Protein AF-A0A1N7G6J2-F1 (afdb_monomer)

Nearest PDB structures (foldseek):
  7ane-assembly1_E  TM=2.651E-01  e=1.447E+00  Leishmania major
  8bz1-assembly1_B  TM=3.152E-01  e=4.650E+00  Sus scrofa
  7e8s-assembly1_P  TM=2.149E-01  e=6.723E+00  Saccharomyces cerevisiae S288C
  7e2d-assembly1_E  TM=2.130E-01  e=7.150E+00  Saccharomyces cerevisiae S288C

Solvent-accessible surface area (backbone atoms only — not comparable to full-atom values): 8318 Å² total; per-residue (Å²): 137,84,79,71,76,42,92,71,38,81,41,66,42,38,69,24,79,82,19,43,71,39,47,53,49,56,61,67,37,89,84,37,46,72,76,51,102,44,30,25,38,39,69,29,38,38,39,67,58,88,79,42,27,36,33,29,38,96,79,40,59,40,29,22,45,47,67,70,57,20,49,53,47,34,74,64,54,52,76,60,71,44,78,41,45,29,39,38,34,36,89,80,81,78,56,57,50,45,22,28,27,80,53,89,42,78,85,37,44,61,61,48,47,66,70,65,53,73,67,56,72,80,70,46,78,73,77,75,77,78,88,73,71,90,72,74,82,80,66,91,132

Structure (mmCIF, N/CA/C/O backbone):
data_AF-A0A1N7G6J2-F1
#
_entry.id   AF-A0A1N7G6J2-F1
#
loop_
_atom_site.group_PDB
_atom_site.id
_atom_site.type_symbol
_atom_site.label_atom_id
_atom_site.label_alt_id
_atom_site.label_comp_id
_atom_site.label_asym_id
_atom_site.label_entity_id
_atom_site.label_seq_id
_atom_site.pdbx_PDB_ins_code
_atom_site.Cartn_x
_atom_site.Cartn_y
_atom_site.Cartn_z
_atom_site.occupancy
_atom_site.B_iso_or_equiv
_atom_site.auth_seq_id
_atom_site.auth_comp_id
_atom_site.auth_asym_id
_atom_site.auth_atom_id
_atom_site.pdbx_PDB_model_num
ATOM 1 N N . MET A 1 1 ? -17.705 -10.821 -2.746 1.00 35.75 1 MET A N 1
ATOM 2 C CA . MET A 1 1 ? -17.469 -9.375 -2.549 1.00 35.75 1 MET A CA 1
ATOM 3 C C . MET A 1 1 ? -16.898 -8.824 -3.842 1.00 35.75 1 MET A C 1
ATOM 5 O O . MET A 1 1 ? -15.824 -9.255 -4.237 1.00 35.75 1 MET A O 1
ATOM 9 N N . ALA A 1 2 ? -17.641 -7.976 -4.550 1.00 28.89 2 ALA A N 1
ATOM 10 C CA . ALA A 1 2 ? -17.147 -7.334 -5.764 1.00 28.89 2 ALA A CA 1
ATOM 11 C C . ALA A 1 2 ? -16.452 -6.021 -5.376 1.00 28.89 2 ALA A C 1
ATOM 13 O O . ALA A 1 2 ? -17.085 -5.124 -4.823 1.00 28.89 2 ALA A O 1
ATOM 14 N N . HIS A 1 3 ? -15.144 -5.924 -5.618 1.00 41.06 3 HIS A N 1
ATOM 15 C CA . HIS A 1 3 ? -14.397 -4.677 -5.471 1.00 41.06 3 HIS A CA 1
ATOM 16 C C . HIS A 1 3 ? -14.465 -3.928 -6.804 1.00 41.06 3 HIS A C 1
ATOM 18 O O . HIS A 1 3 ? -13.934 -4.404 -7.805 1.00 41.06 3 HIS A O 1
ATOM 24 N N . ILE A 1 4 ? -15.115 -2.766 -6.844 1.00 42.12 4 ILE A N 1
ATOM 25 C CA . ILE A 1 4 ? -15.035 -1.876 -8.010 1.00 42.12 4 ILE A CA 1
ATOM 26 C C . ILE A 1 4 ? -13.687 -1.158 -7.932 1.00 42.12 4 ILE A C 1
ATOM 28 O O . ILE A 1 4 ? -13.586 -0.122 -7.291 1.00 42.12 4 ILE A O 1
ATOM 32 N N . ALA A 1 5 ? -12.635 -1.727 -8.525 1.00 47.12 5 ALA A N 1
ATOM 33 C CA . ALA A 1 5 ? -11.289 -1.160 -8.460 1.00 47.12 5 ALA A CA 1
ATOM 34 C C . ALA A 1 5 ? -11.291 0.326 -8.866 1.00 47.12 5 ALA A C 1
ATOM 36 O O . ALA A 1 5 ? -11.547 0.677 -10.022 1.00 47.12 5 ALA A O 1
ATOM 37 N N . ASN A 1 6 ? -11.018 1.209 -7.906 1.00 49.97 6 ASN A N 1
ATOM 38 C CA . ASN A 1 6 ? -10.874 2.625 -8.182 1.00 49.97 6 ASN A CA 1
ATOM 39 C C . ASN A 1 6 ? -9.571 2.835 -8.971 1.00 49.97 6 ASN A C 1
ATOM 41 O O . ASN A 1 6 ? -8.476 2.682 -8.434 1.00 49.97 6 ASN A O 1
ATOM 45 N N . ARG A 1 7 ? -9.675 3.191 -10.257 1.00 52.78 7 ARG A N 1
ATOM 46 C CA . ARG A 1 7 ? -8.521 3.344 -11.168 1.00 52.78 7 ARG A CA 1
ATOM 47 C C . ARG A 1 7 ? -7.487 4.396 -10.714 1.00 52.78 7 ARG A C 1
ATOM 49 O O . ARG A 1 7 ? -6.425 4.488 -11.320 1.00 52.78 7 ARG A O 1
ATOM 56 N N . GLY A 1 8 ? -7.784 5.195 -9.685 1.00 62.31 8 GLY A N 1
ATOM 57 C CA . GLY A 1 8 ? -6.990 6.361 -9.294 1.00 62.31 8 GLY A CA 1
ATOM 58 C C . GLY A 1 8 ? -5.831 6.140 -8.318 1.00 62.31 8 GLY A C 1
ATOM 59 O O . GLY A 1 8 ? -4.999 7.031 -8.229 1.00 62.31 8 GLY A O 1
ATOM 60 N N . TYR A 1 9 ? -5.754 5.019 -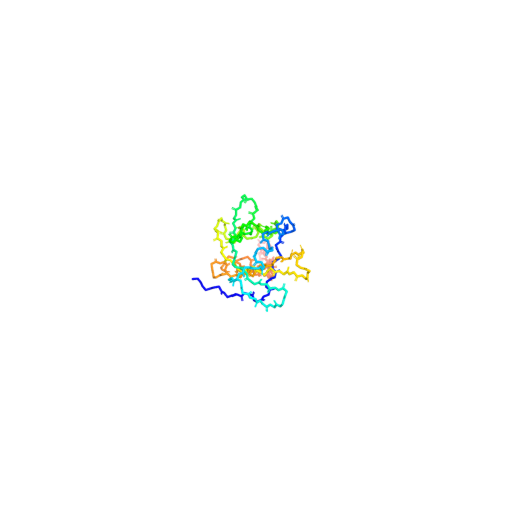7.586 1.00 73.31 9 TYR A N 1
ATOM 61 C CA . TYR A 1 9 ? -4.824 4.857 -6.443 1.00 73.31 9 TYR A CA 1
ATOM 62 C C . TYR A 1 9 ? -4.666 6.142 -5.587 1.00 73.31 9 TYR A C 1
ATOM 64 O O . TYR A 1 9 ? -3.557 6.650 -5.446 1.00 73.31 9 TYR A O 1
ATOM 72 N N . PRO A 1 10 ? -5.762 6.728 -5.068 1.00 79.19 10 PRO A N 1
ATOM 73 C CA . PRO A 1 10 ? -5.730 8.083 -4.509 1.00 79.19 10 PRO A CA 1
ATOM 74 C C . PRO A 1 10 ? -5.058 8.181 -3.134 1.00 79.19 10 PRO A C 1
ATOM 76 O O . PRO A 1 10 ? -4.735 9.278 -2.697 1.00 79.19 10 PRO A O 1
ATOM 79 N N . GLN A 1 11 ? -4.897 7.060 -2.430 1.00 87.75 11 GLN A N 1
ATOM 80 C CA . GLN A 1 11 ? -4.446 7.056 -1.044 1.00 87.75 11 GLN A CA 1
ATOM 81 C C . GLN A 1 11 ? -2.941 6.818 -0.964 1.00 87.75 11 GLN A C 1
ATOM 83 O O . GLN A 1 11 ? -2.467 5.762 -1.372 1.00 87.75 11 GLN A O 1
ATOM 88 N N . GLU A 1 12 ? -2.197 7.744 -0.374 1.00 90.62 12 GLU A N 1
ATOM 89 C CA . GLU A 1 12 ? -0.762 7.562 -0.148 1.00 90.62 12 GLU A CA 1
ATOM 90 C C . GLU A 1 12 ? -0.496 6.575 0.995 1.00 90.62 12 GLU A C 1
ATOM 92 O O . GLU A 1 12 ? -1.240 6.515 1.981 1.00 90.62 12 GLU A O 1
ATOM 97 N N . VAL A 1 13 ? 0.576 5.794 0.853 1.00 93.62 13 VAL A N 1
ATOM 98 C CA . VAL A 1 13 ? 1.140 4.973 1.927 1.00 93.62 13 VAL A CA 1
ATOM 99 C C . VAL A 1 13 ? 2.252 5.770 2.595 1.00 93.62 13 VAL A C 1
ATOM 101 O O . VAL A 1 13 ? 3.198 6.178 1.934 1.00 93.62 13 VAL A O 1
ATOM 104 N N . PHE A 1 14 ? 2.156 5.954 3.907 1.00 94.50 14 PHE A N 1
ATOM 105 C CA . PHE A 1 14 ? 3.129 6.687 4.705 1.00 94.50 14 PHE A CA 1
ATOM 106 C C . PHE A 1 14 ? 4.278 5.786 5.180 1.00 94.50 14 PHE A C 1
ATOM 108 O O . PHE A 1 14 ? 4.071 4.636 5.587 1.00 94.50 14 PHE A O 1
ATOM 115 N N . GLY A 1 15 ? 5.495 6.338 5.198 1.00 93.00 15 GLY A N 1
ATOM 116 C CA . GLY A 1 15 ? 6.687 5.673 5.737 1.00 93.00 15 GLY A CA 1
ATOM 117 C C . GLY A 1 15 ? 7.257 4.585 4.823 1.00 93.00 15 GLY A C 1
ATOM 118 O O . GLY A 1 15 ? 8.072 3.772 5.254 1.00 93.00 15 GLY A O 1
ATOM 119 N N . GLU A 1 16 ? 6.852 4.569 3.560 1.00 92.00 16 GLU A N 1
ATOM 120 C CA . GLU A 1 16 ? 7.278 3.644 2.517 1.00 92.00 16 GLU A CA 1
ATOM 121 C C . GLU A 1 16 ? 8.798 3.680 2.274 1.00 92.00 16 GLU A C 1
ATOM 123 O O . GLU A 1 16 ? 9.414 2.654 1.975 1.00 92.00 16 GLU A O 1
ATOM 128 N N . SER A 1 17 ? 9.435 4.830 2.520 1.00 92.62 17 SER A N 1
ATOM 129 C CA . SER A 1 17 ? 10.892 5.017 2.440 1.00 92.62 17 SER A CA 1
ATOM 130 C C . SER A 1 17 ? 11.695 4.126 3.401 1.00 92.62 17 SER A C 1
ATOM 132 O O . SER A 1 17 ? 12.854 3.815 3.125 1.00 92.62 17 SER A O 1
ATOM 134 N N . TYR A 1 18 ? 11.090 3.650 4.494 1.00 95.69 18 TYR A N 1
ATOM 135 C CA . TYR A 1 18 ? 11.719 2.685 5.405 1.00 95.69 18 TYR A CA 1
ATOM 136 C C . TYR A 1 18 ? 11.656 1.241 4.881 1.00 95.69 18 TYR A C 1
ATOM 138 O O . TYR A 1 18 ? 12.350 0.360 5.392 1.00 95.69 18 TYR A O 1
ATOM 146 N N . TYR A 1 19 ? 10.860 0.990 3.837 1.00 95.62 19 TYR A N 1
ATOM 147 C CA . TYR A 1 19 ? 10.560 -0.340 3.302 1.00 95.62 19 TYR A CA 1
ATOM 148 C C . TYR A 1 19 ? 11.001 -0.516 1.841 1.00 95.62 19 TYR A C 1
ATOM 150 O O . TYR A 1 19 ? 10.526 -1.415 1.143 1.00 95.62 19 TYR A O 1
ATOM 158 N N . THR A 1 20 ? 11.974 0.274 1.377 1.00 95.19 20 THR A N 1
ATOM 159 C CA . THR A 1 20 ? 12.490 0.277 -0.007 1.00 95.19 20 THR A CA 1
ATOM 160 C C . THR A 1 20 ? 12.881 -1.112 -0.516 1.00 95.19 20 THR A C 1
ATOM 162 O O . THR A 1 20 ? 12.625 -1.450 -1.670 1.00 95.19 20 THR A O 1
ATOM 165 N N . ARG A 1 21 ? 13.466 -1.966 0.338 1.00 95.75 21 ARG A N 1
ATOM 166 C CA . ARG A 1 21 ? 13.815 -3.350 -0.037 1.00 95.75 21 ARG A CA 1
ATOM 167 C C . ARG A 1 21 ? 12.573 -4.184 -0.357 1.00 95.75 21 ARG A C 1
ATOM 169 O O . ARG A 1 21 ? 12.570 -4.906 -1.351 1.00 95.75 21 ARG A O 1
ATOM 176 N N . THR A 1 22 ? 11.528 -4.073 0.459 1.00 96.88 22 THR A N 1
ATOM 177 C CA . THR A 1 22 ? 10.251 -4.768 0.249 1.00 96.88 22 THR A CA 1
ATOM 178 C C . THR A 1 22 ? 9.544 -4.229 -0.990 1.00 96.88 22 THR A C 1
ATOM 180 O O . THR A 1 22 ? 9.109 -5.011 -1.832 1.00 96.88 22 THR A O 1
ATOM 183 N N . LEU A 1 23 ? 9.508 -2.906 -1.162 1.00 96.81 23 LEU A N 1
ATOM 184 C CA . LEU A 1 23 ? 8.925 -2.252 -2.338 1.00 96.81 23 LEU A CA 1
ATOM 185 C C . LEU A 1 23 ? 9.633 -2.655 -3.632 1.00 96.81 23 LEU A C 1
ATOM 187 O O . LEU A 1 23 ? 8.974 -2.974 -4.618 1.00 96.81 23 LEU A O 1
ATOM 191 N N . LYS A 1 24 ? 10.967 -2.742 -3.617 1.00 97.06 24 LYS A N 1
ATOM 192 C CA . LYS A 1 24 ? 11.743 -3.239 -4.758 1.00 97.06 24 LYS A CA 1
ATOM 193 C C . LYS A 1 24 ? 11.391 -4.686 -5.104 1.00 97.06 24 LYS A C 1
ATOM 195 O O . LYS A 1 24 ? 11.351 -5.026 -6.284 1.00 97.06 24 LYS A O 1
ATOM 200 N N . ARG A 1 25 ? 11.125 -5.540 -4.109 1.00 97.38 25 ARG A N 1
ATOM 201 C CA . ARG A 1 25 ? 10.652 -6.913 -4.356 1.00 97.38 25 ARG A CA 1
ATOM 202 C C . ARG A 1 25 ? 9.253 -6.919 -4.961 1.00 97.38 25 ARG A C 1
ATOM 204 O O . ARG A 1 25 ? 9.061 -7.599 -5.956 1.00 97.38 25 ARG A O 1
ATOM 211 N N . CYS A 1 26 ? 8.336 -6.106 -4.437 1.00 96.12 26 CYS A N 1
ATOM 212 C CA . CYS A 1 26 ? 6.997 -5.939 -5.010 1.00 96.12 26 CYS A CA 1
ATOM 213 C C . CYS A 1 26 ? 7.057 -5.468 -6.473 1.00 96.12 26 CYS A C 1
ATOM 215 O O . CYS A 1 26 ? 6.354 -5.995 -7.323 1.00 96.12 26 CYS A O 1
ATOM 217 N N . TYR A 1 27 ? 7.928 -4.503 -6.782 1.00 96.69 27 TYR A N 1
ATOM 218 C CA . TYR A 1 27 ? 8.060 -3.934 -8.126 1.00 96.69 27 TYR A CA 1
ATOM 219 C C . TYR A 1 27 ? 8.567 -4.929 -9.182 1.00 96.69 27 TYR A C 1
ATOM 221 O O . TYR A 1 27 ? 8.210 -4.837 -10.362 1.00 96.69 27 TYR A O 1
ATOM 229 N N . ASN A 1 28 ? 9.429 -5.853 -8.756 1.00 96.12 28 ASN A N 1
ATOM 230 C CA . ASN A 1 28 ? 10.040 -6.873 -9.607 1.00 96.12 28 ASN A CA 1
ATOM 231 C C . ASN A 1 28 ? 9.349 -8.238 -9.482 1.00 96.12 28 ASN A C 1
ATOM 233 O O . ASN A 1 28 ? 9.873 -9.230 -9.983 1.00 96.12 28 ASN A O 1
ATOM 237 N N . ASP A 1 29 ? 8.208 -8.303 -8.797 1.00 94.19 29 ASP A N 1
ATOM 238 C CA . ASP A 1 29 ? 7.440 -9.533 -8.677 1.00 94.19 29 ASP A CA 1
ATOM 239 C C . ASP A 1 29 ? 6.918 -9.946 -10.066 1.00 94.19 29 ASP A C 1
ATOM 241 O O . ASP A 1 29 ? 6.267 -9.137 -10.735 1.00 94.19 29 ASP A O 1
ATOM 245 N N . PRO A 1 30 ? 7.188 -11.183 -10.524 1.00 92.88 30 PRO A N 1
ATOM 246 C CA . PRO A 1 30 ? 6.723 -11.661 -11.824 1.00 92.88 30 PRO A CA 1
ATOM 247 C C . PRO A 1 30 ? 5.194 -11.766 -11.928 1.00 92.88 30 PRO A C 1
ATOM 249 O O . PRO A 1 30 ? 4.663 -11.807 -13.034 1.00 92.88 30 PRO A O 1
ATOM 252 N N . THR A 1 31 ? 4.490 -11.820 -10.798 1.00 90.44 31 THR A N 1
ATOM 253 C CA . THR A 1 31 ? 3.025 -11.893 -10.722 1.00 90.44 31 THR A CA 1
ATOM 254 C C . THR A 1 31 ? 2.361 -10.521 -10.597 1.00 90.44 31 THR A C 1
ATOM 256 O O . THR A 1 31 ? 1.135 -10.433 -10.658 1.00 90.44 31 THR A O 1
ATOM 259 N N . ALA A 1 32 ? 3.143 -9.445 -10.440 1.00 91.94 32 ALA A N 1
ATOM 260 C CA . ALA A 1 32 ? 2.603 -8.096 -10.352 1.00 91.94 32 ALA A CA 1
ATOM 261 C C . ALA A 1 32 ? 2.054 -7.622 -11.703 1.00 91.94 32 ALA A C 1
ATOM 263 O O . ALA A 1 32 ? 2.672 -7.802 -12.755 1.00 91.94 32 ALA A O 1
ATOM 264 N N . GLU A 1 33 ? 0.910 -6.944 -11.670 1.00 92.44 33 GLU A N 1
ATOM 265 C CA . GLU A 1 33 ? 0.299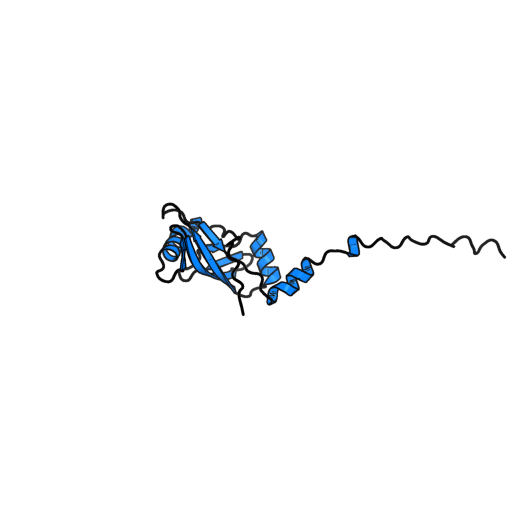 -6.382 -12.869 1.00 92.44 33 GLU A CA 1
ATOM 266 C C . GLU A 1 33 ? 1.045 -5.103 -13.267 1.00 92.44 33 GLU A C 1
ATOM 268 O O . GLU A 1 33 ? 1.097 -4.126 -12.518 1.00 92.44 33 GLU A O 1
ATOM 273 N N . ARG A 1 34 ? 1.651 -5.087 -14.454 1.00 94.19 34 ARG A N 1
ATOM 274 C CA . ARG A 1 34 ? 2.356 -3.907 -14.963 1.00 94.19 34 ARG A CA 1
ATOM 275 C C . ARG A 1 34 ? 1.337 -2.880 -15.460 1.00 94.19 34 ARG A C 1
ATOM 277 O O . ARG A 1 34 ? 0.670 -3.116 -16.460 1.00 94.19 34 ARG A O 1
ATOM 284 N N . ILE A 1 35 ? 1.262 -1.728 -14.793 1.00 90.31 35 ILE A N 1
ATOM 285 C CA . ILE A 1 35 ? 0.390 -0.616 -15.207 1.00 90.31 35 ILE A CA 1
ATOM 286 C C . ILE A 1 35 ? 1.081 0.191 -16.312 1.00 90.31 35 ILE A C 1
ATOM 288 O O . ILE A 1 35 ? 0.493 0.498 -17.344 1.00 90.31 35 ILE A O 1
ATOM 292 N N . ASP A 1 36 ? 2.347 0.542 -16.083 1.00 90.81 36 ASP A N 1
ATOM 293 C CA . ASP A 1 36 ? 3.181 1.302 -17.011 1.00 90.81 36 ASP A CA 1
ATOM 294 C C . ASP A 1 36 ? 4.668 0.969 -16.797 1.00 90.81 36 ASP A C 1
ATOM 296 O O . ASP A 1 36 ? 5.026 0.176 -15.926 1.00 90.81 36 ASP A O 1
ATOM 300 N N . ALA A 1 37 ? 5.562 1.588 -17.575 1.00 91.75 37 ALA A N 1
ATOM 301 C CA . ALA A 1 37 ? 7.007 1.343 -17.500 1.00 91.75 37 ALA A CA 1
ATOM 302 C C . ALA A 1 37 ? 7.639 1.622 -16.117 1.00 91.75 37 ALA A C 1
ATOM 304 O O . ALA A 1 37 ? 8.772 1.214 -15.868 1.00 91.75 37 ALA A O 1
ATOM 305 N N . ARG A 1 38 ? 6.933 2.336 -15.236 1.00 93.56 38 ARG A N 1
ATOM 306 C CA . ARG A 1 38 ? 7.404 2.810 -13.929 1.00 93.56 38 ARG A CA 1
ATOM 307 C C . ARG A 1 38 ? 6.549 2.324 -12.764 1.00 93.56 38 ARG A C 1
ATOM 309 O O . ARG A 1 38 ? 6.847 2.668 -11.622 1.00 93.56 38 ARG A O 1
ATOM 316 N N . SER A 1 39 ? 5.493 1.555 -13.024 1.00 94.19 39 SER A N 1
ATOM 317 C CA . SER A 1 39 ? 4.475 1.243 -12.021 1.00 94.19 39 SER A CA 1
ATOM 318 C C . SER A 1 39 ? 3.951 -0.177 -12.144 1.00 94.19 39 SER A C 1
ATOM 320 O O . SER A 1 39 ? 3.644 -0.644 -13.242 1.00 94.19 39 SER A O 1
ATOM 322 N N . VAL A 1 40 ? 3.761 -0.828 -11.001 1.00 94.81 40 VAL A N 1
ATOM 323 C CA . VAL A 1 40 ? 3.031 -2.097 -10.898 1.00 94.81 40 VAL A CA 1
ATOM 324 C C . VAL A 1 40 ? 1.882 -1.985 -9.919 1.00 94.81 40 VAL A C 1
ATOM 326 O O . VAL A 1 40 ? 1.970 -1.208 -8.971 1.00 94.81 40 VAL A O 1
ATOM 329 N N . ALA A 1 41 ? 0.848 -2.793 -10.111 1.00 94.19 41 ALA A N 1
ATOM 330 C CA . ALA A 1 41 ? -0.152 -3.083 -9.103 1.00 94.19 41 ALA A CA 1
ATOM 331 C C . ALA A 1 41 ? 0.182 -4.411 -8.413 1.00 94.19 41 ALA A C 1
ATOM 333 O O . ALA A 1 41 ? 0.410 -5.428 -9.070 1.00 94.19 41 ALA A O 1
ATOM 334 N N . VAL A 1 42 ? 0.178 -4.403 -7.083 1.00 93.81 42 VAL A N 1
ATOM 335 C CA . VAL A 1 42 ? 0.332 -5.600 -6.251 1.00 93.81 42 VAL A CA 1
ATOM 336 C C . VAL A 1 42 ? -0.806 -5.688 -5.238 1.00 93.81 42 VAL A C 1
ATOM 338 O O . VAL A 1 42 ? -1.244 -4.653 -4.726 1.00 93.81 42 VAL A O 1
ATOM 341 N N . PRO A 1 43 ? -1.299 -6.892 -4.918 1.00 93.19 43 PRO A N 1
ATOM 342 C CA . PRO A 1 43 ? -2.244 -7.064 -3.828 1.00 93.19 43 PRO A CA 1
ATOM 343 C C . PRO A 1 43 ? -1.550 -6.811 -2.483 1.00 93.19 43 PRO A C 1
ATOM 345 O O . PRO A 1 43 ? -0.412 -7.227 -2.256 1.00 93.19 43 PRO A O 1
ATOM 348 N N . VAL A 1 44 ? -2.249 -6.132 -1.579 1.00 94.25 44 VAL A N 1
ATOM 349 C CA . VAL A 1 44 ? -1.791 -5.847 -0.216 1.00 94.25 44 VAL A CA 1
ATOM 350 C C . VAL A 1 44 ? -2.913 -6.063 0.789 1.00 94.25 44 VAL A C 1
ATOM 352 O O . VAL A 1 44 ? -4.093 -5.918 0.472 1.00 94.25 44 VAL A O 1
ATOM 355 N N . LEU A 1 45 ? -2.530 -6.382 2.017 1.00 94.00 45 LEU A N 1
ATOM 356 C CA . LEU A 1 45 ? -3.393 -6.523 3.177 1.00 94.00 45 LEU A CA 1
ATOM 357 C C . LEU A 1 45 ? -3.270 -5.283 4.066 1.00 94.00 45 LEU A C 1
ATOM 359 O O . LEU A 1 45 ? -2.166 -4.867 4.424 1.00 94.00 45 LEU A O 1
ATOM 363 N N . LEU A 1 46 ? -4.409 -4.721 4.453 1.00 92.62 46 LEU A N 1
ATOM 364 C CA . LEU A 1 46 ? -4.519 -3.676 5.460 1.00 92.62 46 LEU A CA 1
ATOM 365 C C . LEU A 1 46 ? -4.800 -4.322 6.808 1.00 92.62 46 LEU A C 1
ATOM 367 O O . LEU A 1 46 ? -5.847 -4.945 7.002 1.00 92.62 46 LEU A O 1
ATOM 371 N N . LYS A 1 47 ? -3.856 -4.164 7.735 1.00 92.75 47 LYS A N 1
ATOM 372 C CA . LYS A 1 47 ? -3.893 -4.798 9.051 1.00 92.75 47 LYS A CA 1
ATOM 373 C C . LYS A 1 47 ? -3.888 -3.764 10.165 1.00 92.75 47 LYS A C 1
ATOM 375 O O . LYS A 1 47 ? -2.954 -2.973 10.284 1.00 92.75 47 LYS A O 1
ATOM 380 N N . CYS A 1 48 ? -4.899 -3.801 11.025 1.00 91.75 48 CYS A N 1
ATOM 381 C CA . CYS A 1 48 ? -4.938 -2.959 12.216 1.00 91.75 48 CYS A CA 1
ATOM 382 C C . CYS A 1 48 ? -3.936 -3.464 13.267 1.00 91.75 48 CYS A C 1
ATOM 384 O O . CYS A 1 48 ? -3.944 -4.637 13.641 1.00 91.75 48 CYS A O 1
ATOM 386 N N . LYS A 1 49 ? -3.089 -2.565 13.773 1.00 90.81 49 LYS A N 1
ATOM 387 C CA . LYS A 1 49 ? -2.156 -2.818 14.876 1.00 90.81 49 LYS A CA 1
ATOM 388 C C . LYS A 1 49 ? -2.201 -1.641 15.849 1.00 90.81 49 LYS A C 1
ATOM 390 O O . LYS A 1 49 ? -1.522 -0.634 15.653 1.00 90.81 49 LYS A O 1
ATOM 395 N N . GLY A 1 50 ? -3.014 -1.776 16.896 1.00 88.25 50 GLY A N 1
ATOM 396 C CA . GLY A 1 50 ? -3.320 -0.665 17.800 1.00 88.25 50 GLY A CA 1
ATOM 397 C C . GLY A 1 50 ? -4.013 0.466 17.041 1.00 88.25 50 GLY A C 1
ATOM 398 O O . GLY A 1 50 ? -5.012 0.231 16.360 1.00 88.25 50 GLY A O 1
ATOM 399 N N . ASP A 1 51 ? -3.449 1.671 17.115 1.00 88.44 51 ASP A N 1
ATOM 400 C CA . ASP A 1 51 ? -3.985 2.850 16.424 1.00 88.44 51 ASP A CA 1
ATOM 401 C C . ASP A 1 51 ? -3.570 2.986 14.960 1.00 88.44 51 ASP A C 1
ATOM 403 O O . ASP A 1 51 ? -4.072 3.853 14.246 1.00 88.44 51 ASP A O 1
ATOM 407 N N . LYS A 1 52 ? -2.679 2.110 14.497 1.00 92.88 52 LYS A N 1
ATOM 408 C CA . LYS A 1 52 ? -2.112 2.157 13.153 1.00 92.88 52 LYS A CA 1
ATOM 409 C C . LYS A 1 52 ? -2.764 1.130 12.242 1.00 92.88 52 LYS A C 1
ATOM 411 O O . LYS A 1 52 ? -3.168 0.050 12.680 1.00 92.88 52 LYS A O 1
ATOM 416 N N . VAL A 1 53 ? -2.796 1.440 10.951 1.00 93.88 53 VAL A N 1
ATOM 417 C CA . VAL A 1 53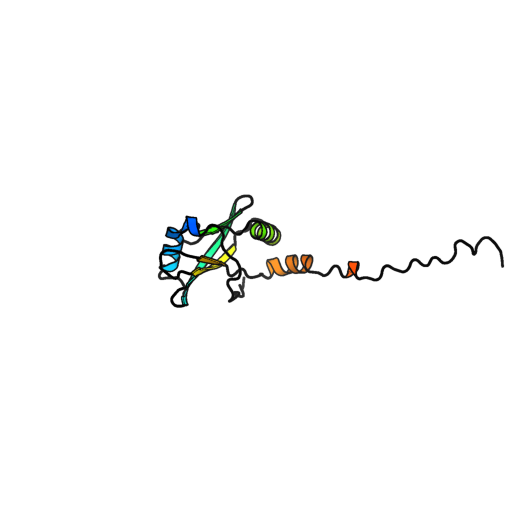 ? -3.184 0.495 9.900 1.00 93.88 53 VAL A CA 1
ATOM 418 C C . VAL A 1 53 ? -1.964 0.246 9.028 1.00 93.88 53 VAL A C 1
ATOM 420 O O . VAL A 1 53 ? -1.499 1.135 8.322 1.00 93.88 53 VAL A O 1
ATOM 423 N N . GLN A 1 54 ? -1.413 -0.958 9.118 1.00 95.88 54 GLN A N 1
ATOM 424 C CA . GLN A 1 54 ? -0.231 -1.367 8.372 1.00 95.88 54 GLN A CA 1
ATOM 425 C C . GLN A 1 54 ? -0.620 -1.841 6.976 1.00 95.88 54 GLN A C 1
ATOM 427 O O . GLN A 1 54 ? -1.622 -2.537 6.811 1.00 95.88 54 GLN A O 1
ATOM 432 N N . VAL A 1 55 ? 0.211 -1.511 5.991 1.00 96.38 55 VAL A N 1
ATOM 433 C CA . VAL A 1 55 ? 0.078 -1.977 4.610 1.00 96.38 55 VAL A CA 1
ATOM 434 C C . VAL A 1 55 ? 1.099 -3.085 4.383 1.00 96.38 55 VAL A C 1
ATOM 436 O O . VAL A 1 55 ? 2.311 -2.855 4.445 1.00 96.38 55 VAL A O 1
ATOM 439 N N . VAL A 1 56 ? 0.617 -4.302 4.145 1.00 96.81 56 VAL A N 1
ATOM 440 C CA . VAL A 1 56 ? 1.442 -5.514 4.097 1.00 96.81 56 VAL A CA 1
ATOM 441 C C . VAL A 1 56 ? 1.298 -6.194 2.741 1.00 96.81 56 VAL A C 1
ATOM 443 O O . VAL A 1 56 ? 0.210 -6.588 2.342 1.00 96.81 56 VAL A O 1
ATOM 446 N N . SER A 1 57 ? 2.409 -6.340 2.029 1.00 96.25 57 SER A N 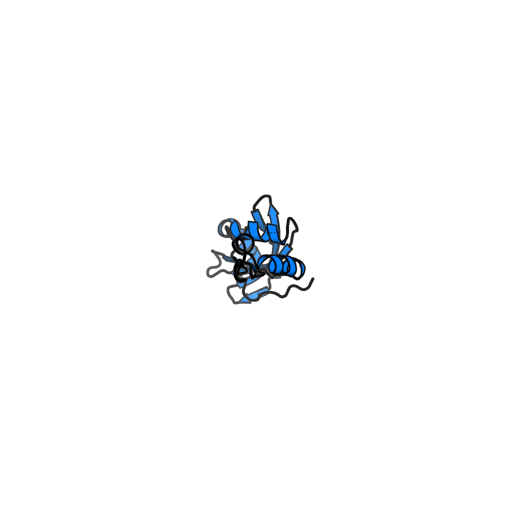1
ATOM 447 C CA . SER A 1 57 ? 2.506 -7.143 0.805 1.00 96.25 57 SER A CA 1
ATOM 448 C C . SER A 1 57 ? 2.846 -8.603 1.126 1.00 96.25 57 SER A C 1
ATOM 450 O O . SER A 1 57 ? 3.225 -8.926 2.254 1.00 96.25 57 SER A O 1
ATOM 452 N N . THR A 1 58 ? 2.854 -9.471 0.111 1.00 95.00 58 THR A N 1
ATOM 453 C CA . THR A 1 58 ? 3.382 -10.847 0.213 1.00 95.00 58 THR A CA 1
ATOM 454 C C . THR A 1 58 ? 4.834 -10.901 0.716 1.00 95.00 58 THR A C 1
ATOM 456 O O . THR A 1 58 ? 5.252 -11.892 1.309 1.00 95.00 58 THR A O 1
ATOM 459 N N . TYR A 1 59 ? 5.614 -9.832 0.520 1.00 95.88 59 TYR A N 1
ATOM 460 C CA . TYR A 1 59 ? 7.018 -9.750 0.940 1.00 95.88 59 TYR A CA 1
ATOM 461 C C . TYR A 1 59 ? 7.225 -9.083 2.305 1.00 95.88 59 TYR A C 1
ATOM 463 O O . TYR A 1 59 ? 8.367 -8.972 2.753 1.00 95.88 59 TYR A O 1
ATOM 471 N N . GLY A 1 60 ? 6.148 -8.642 2.958 1.00 96.06 60 GLY A N 1
ATOM 472 C CA . GLY A 1 60 ? 6.175 -7.945 4.242 1.00 96.06 60 GLY A CA 1
ATOM 473 C C . GLY A 1 60 ? 5.593 -6.535 4.176 1.00 96.06 60 GLY A C 1
ATOM 474 O O . GLY A 1 60 ? 4.982 -6.130 3.182 1.00 96.06 60 GLY A O 1
ATOM 475 N N . GLN A 1 61 ? 5.771 -5.785 5.264 1.00 97.19 61 GLN A N 1
ATOM 476 C CA . GLN A 1 61 ? 5.266 -4.420 5.389 1.00 97.19 61 GLN A CA 1
ATOM 477 C C . GLN A 1 61 ? 5.923 -3.495 4.356 1.00 97.19 61 GLN A C 1
ATOM 479 O O . GLN A 1 61 ? 7.134 -3.565 4.129 1.00 97.19 61 GLN A O 1
ATOM 484 N N . ILE A 1 62 ? 5.101 -2.648 3.737 1.00 96.50 62 ILE A N 1
ATOM 485 C CA . ILE A 1 62 ? 5.526 -1.626 2.772 1.00 96.50 62 ILE A CA 1
ATOM 486 C C . ILE A 1 62 ? 5.222 -0.199 3.240 1.00 96.50 62 ILE A C 1
ATOM 488 O O . ILE A 1 62 ? 5.631 0.747 2.582 1.00 96.50 62 ILE A O 1
ATOM 492 N N . GLY A 1 63 ? 4.524 -0.051 4.366 1.00 96.44 63 GLY A N 1
ATOM 493 C CA . GLY A 1 63 ? 4.247 1.225 5.017 1.00 96.44 63 GLY A CA 1
ATOM 494 C C . GLY A 1 63 ? 3.001 1.149 5.892 1.00 96.44 63 GLY A C 1
ATOM 495 O O . GLY A 1 63 ? 2.619 0.067 6.356 1.00 96.44 63 GLY A O 1
ATOM 496 N N . GLU A 1 64 ? 2.389 2.298 6.147 1.00 96.31 64 GLU A N 1
ATOM 497 C CA . GLU A 1 64 ? 1.204 2.463 6.997 1.00 96.31 64 GLU A CA 1
ATOM 498 C C . GLU A 1 64 ? 0.238 3.475 6.360 1.00 96.31 64 GLU A C 1
ATOM 500 O O . GLU A 1 64 ? 0.638 4.272 5.514 1.00 96.31 64 GLU A O 1
ATOM 505 N N . LEU A 1 65 ? -1.039 3.454 6.742 1.00 93.69 65 LEU A N 1
ATOM 506 C CA . LEU A 1 65 ? -1.923 4.584 6.450 1.00 93.69 65 LEU A CA 1
ATOM 507 C C . LEU A 1 65 ? -1.519 5.793 7.314 1.00 93.69 65 LEU A C 1
ATOM 509 O O . LEU A 1 65 ? -1.134 5.593 8.473 1.00 93.69 65 LEU A O 1
ATOM 513 N N . PRO A 1 66 ? -1.646 7.031 6.802 1.00 91.75 66 PRO A N 1
ATOM 514 C CA . PRO A 1 66 ? -1.568 8.237 7.624 1.00 91.75 66 PRO A CA 1
ATOM 515 C C . PRO A 1 66 ? -2.523 8.162 8.822 1.00 91.75 66 PRO A C 1
ATOM 517 O O . PRO A 1 66 ? -3.568 7.522 8.745 1.00 91.75 66 PRO A O 1
ATOM 520 N N . ASN A 1 67 ? -2.191 8.817 9.938 1.00 90.19 67 ASN A N 1
ATOM 521 C CA . ASN A 1 67 ? -2.962 8.686 11.184 1.00 90.19 67 ASN A CA 1
ATOM 522 C C . ASN A 1 67 ? -4.449 9.057 11.022 1.00 90.19 67 ASN A C 1
ATOM 524 O O . ASN A 1 67 ? -5.312 8.358 11.553 1.00 90.19 67 ASN A O 1
ATOM 528 N N . GLU A 1 68 ? -4.739 10.128 10.279 1.00 86.62 68 GLU A N 1
ATOM 529 C CA . GLU A 1 68 ? -6.109 10.587 10.006 1.00 86.62 68 GLU A CA 1
ATOM 530 C C . GLU A 1 68 ? -6.898 9.523 9.226 1.00 86.62 68 GLU A C 1
ATOM 532 O O . GLU A 1 68 ? -7.991 9.116 9.632 1.00 86.62 68 GLU A O 1
ATOM 537 N N . ASP A 1 69 ? -6.288 8.968 8.178 1.00 87.69 69 ASP A N 1
ATOM 538 C CA . ASP A 1 69 ? -6.882 7.910 7.358 1.00 87.69 69 ASP A CA 1
ATOM 539 C C . ASP A 1 69 ? -6.996 6.583 8.115 1.00 87.69 69 ASP A C 1
ATOM 541 O O . ASP A 1 69 ? -7.963 5.843 7.941 1.00 87.69 69 ASP A O 1
ATOM 545 N N . ALA A 1 70 ? -6.041 6.274 8.992 1.00 89.56 70 ALA A N 1
ATOM 546 C CA . ALA A 1 70 ? -6.057 5.090 9.841 1.00 89.56 70 ALA A CA 1
ATOM 547 C C . ALA A 1 70 ? -7.206 5.142 10.858 1.00 89.56 70 ALA A C 1
ATOM 549 O O . ALA A 1 70 ? -7.867 4.127 11.095 1.00 89.56 70 ALA A O 1
ATOM 550 N N . GLN A 1 71 ? -7.471 6.311 11.452 1.00 88.00 71 GLN A N 1
ATOM 551 C CA . GLN A 1 71 ? -8.637 6.509 12.311 1.00 88.00 71 GLN A CA 1
ATOM 552 C C . GLN A 1 71 ? -9.926 6.311 11.511 1.00 88.00 71 GLN A C 1
ATOM 554 O O . GLN A 1 71 ? -10.767 5.495 11.895 1.00 88.00 71 GLN A O 1
ATOM 559 N N . TYR A 1 72 ? -10.051 6.987 10.370 1.00 84.94 72 TYR A N 1
ATOM 560 C CA . TYR A 1 72 ? -11.239 6.888 9.531 1.00 84.94 72 TYR A CA 1
ATOM 561 C C . TYR A 1 72 ? -11.496 5.458 9.036 1.00 84.94 72 TYR A C 1
ATOM 563 O O . TYR A 1 72 ? -12.620 4.953 9.101 1.00 84.94 72 TYR A O 1
ATOM 571 N N . TYR A 1 73 ? -10.440 4.764 8.612 1.00 85.19 73 TYR A N 1
ATOM 572 C CA . TYR A 1 73 ? -10.493 3.364 8.217 1.00 85.19 73 TYR A CA 1
ATOM 573 C C . TYR A 1 73 ? -11.013 2.483 9.358 1.00 85.19 73 TYR A C 1
ATOM 575 O O . TYR A 1 73 ? -11.924 1.686 9.141 1.00 85.19 73 TYR A O 1
ATOM 583 N N . ARG A 1 74 ? -10.502 2.650 10.585 1.00 87.50 74 ARG A N 1
ATOM 584 C CA . ARG A 1 74 ? -10.967 1.885 11.756 1.00 87.50 74 ARG A CA 1
ATOM 585 C C . ARG A 1 74 ? -12.419 2.186 12.118 1.00 87.50 74 ARG A C 1
ATOM 587 O O . ARG A 1 74 ? -13.144 1.274 12.497 1.00 87.50 74 ARG A O 1
ATOM 594 N N . GLU A 1 75 ? -12.879 3.423 11.969 1.00 85.38 75 GLU A N 1
ATOM 595 C CA . GLU A 1 75 ? -14.289 3.760 12.204 1.00 85.38 75 GLU A CA 1
ATOM 596 C C . GLU A 1 75 ? -15.224 3.054 11.207 1.00 85.38 75 GLU A C 1
ATOM 598 O O . GLU A 1 75 ? -16.321 2.615 11.562 1.00 85.38 75 GLU A O 1
ATOM 603 N N . LEU A 1 76 ? -14.791 2.914 9.953 1.00 81.56 76 LEU A N 1
ATOM 604 C CA . LEU A 1 76 ? -15.576 2.259 8.909 1.00 81.56 76 LEU A CA 1
ATOM 605 C C . LEU A 1 76 ? -15.521 0.731 9.001 1.00 81.56 76 LEU A C 1
ATOM 607 O O . LEU A 1 76 ? -16.562 0.067 8.947 1.00 81.56 76 LEU A O 1
ATOM 611 N N . TYR A 1 77 ? -14.320 0.184 9.153 1.00 78.00 77 TYR A N 1
ATOM 612 C CA . TYR A 1 77 ? -14.023 -1.239 8.991 1.00 78.00 77 TYR A CA 1
ATOM 613 C C . TYR A 1 77 ? -13.756 -1.973 10.316 1.00 78.00 77 TYR A C 1
ATOM 615 O O . TYR A 1 77 ? -13.723 -3.202 10.344 1.00 78.00 77 TYR A O 1
ATOM 623 N N . GLY A 1 78 ? -13.608 -1.255 11.430 1.00 84.12 78 GLY A N 1
ATOM 624 C CA . GLY A 1 78 ? -13.262 -1.834 12.726 1.00 84.12 78 GLY A CA 1
ATOM 625 C C . GLY A 1 78 ? -11.845 -2.409 12.732 1.00 84.12 78 GLY A C 1
ATOM 626 O O . GLY A 1 78 ? -10.901 -1.777 12.264 1.00 84.12 78 GLY A O 1
ATOM 627 N N . SER A 1 79 ? -11.706 -3.618 13.276 1.00 84.06 79 SER A N 1
ATOM 628 C CA . SER A 1 79 ? -10.455 -4.385 13.322 1.00 84.06 79 SER A CA 1
ATOM 629 C C . SER A 1 79 ? -10.319 -5.411 12.191 1.00 84.06 79 SER A C 1
ATOM 631 O O . SER A 1 79 ? -9.370 -6.195 12.194 1.00 84.06 79 SER A O 1
ATOM 633 N N . ALA A 1 80 ? -11.260 -5.442 11.245 1.00 82.25 80 ALA A N 1
ATOM 634 C CA . ALA A 1 80 ? -11.238 -6.417 10.166 1.00 82.25 80 ALA A CA 1
ATOM 635 C C . ALA A 1 80 ? -10.105 -6.125 9.166 1.00 82.25 80 ALA A C 1
ATOM 637 O O . ALA A 1 80 ? -9.873 -4.983 8.750 1.00 82.25 80 ALA A O 1
ATOM 638 N N . GLU A 1 81 ? -9.400 -7.184 8.772 1.00 85.56 81 GLU A N 1
ATOM 639 C CA . GLU A 1 81 ? -8.348 -7.115 7.763 1.00 85.56 81 GLU A CA 1
ATOM 640 C C . GLU A 1 81 ? -8.973 -7.073 6.360 1.00 85.56 81 GLU A C 1
ATOM 642 O O . GLU A 1 81 ? -9.932 -7.794 6.078 1.00 85.56 81 GLU A O 1
ATOM 647 N N . HIS A 1 82 ? -8.439 -6.223 5.479 1.00 85.12 82 HIS A N 1
ATOM 648 C CA . HIS A 1 82 ? -8.964 -6.055 4.121 1.00 85.12 82 HIS A CA 1
ATOM 649 C C . HIS A 1 82 ? -7.854 -6.128 3.088 1.00 85.12 82 HIS A C 1
ATOM 651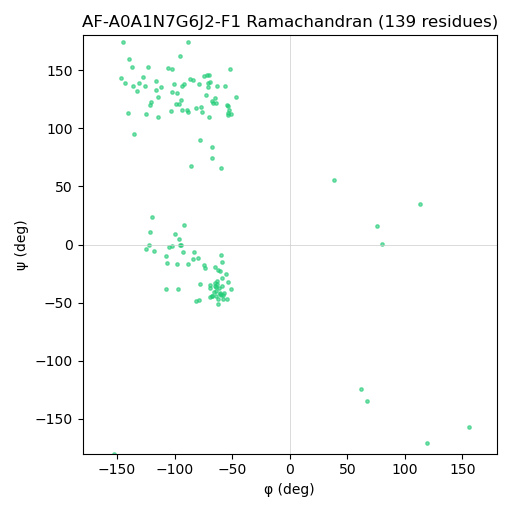 O O . HIS A 1 82 ? -6.785 -5.547 3.265 1.00 85.12 82 HIS A O 1
ATOM 657 N N . THR A 1 83 ? -8.125 -6.800 1.975 1.00 87.50 83 THR A N 1
ATOM 658 C CA . THR A 1 83 ? -7.226 -6.820 0.824 1.00 87.50 83 THR A CA 1
ATOM 659 C C . THR A 1 83 ? -7.583 -5.714 -0.159 1.00 87.50 83 THR A C 1
ATOM 661 O O . THR A 1 83 ? -8.757 -5.487 -0.453 1.00 87.50 83 THR A O 1
ATOM 664 N N . THR A 1 84 ? -6.571 -5.044 -0.700 1.00 88.94 84 THR A N 1
ATOM 665 C CA . THR A 1 84 ? -6.719 -4.047 -1.764 1.00 88.94 84 THR A CA 1
ATOM 666 C C . THR A 1 84 ? -5.527 -4.092 -2.720 1.00 88.94 84 THR A C 1
ATOM 668 O O . THR A 1 84 ? -4.565 -4.820 -2.486 1.00 88.94 84 THR A O 1
ATOM 671 N N . MET A 1 85 ? -5.577 -3.315 -3.800 1.00 90.81 85 MET A N 1
ATOM 672 C CA . MET A 1 85 ? -4.456 -3.147 -4.721 1.00 90.81 85 MET A CA 1
ATOM 673 C C . MET A 1 85 ? -3.619 -1.928 -4.334 1.00 90.81 85 MET A C 1
ATOM 675 O O . MET A 1 85 ? -4.151 -0.848 -4.067 1.00 90.81 85 MET A O 1
ATOM 679 N N . CYS A 1 86 ? -2.302 -2.092 -4.361 1.00 92.94 86 CYS A N 1
ATOM 680 C CA . CYS A 1 86 ? -1.322 -1.033 -4.181 1.00 92.94 86 CYS A CA 1
ATOM 681 C C . CYS A 1 86 ? -0.535 -0.824 -5.473 1.00 92.94 86 CYS A C 1
ATOM 683 O O . CYS A 1 86 ? 0.039 -1.767 -6.015 1.00 92.94 86 CYS A O 1
ATOM 685 N N . ARG A 1 87 ? -0.483 0.417 -5.953 1.00 94.88 87 ARG A N 1
ATOM 686 C CA . ARG A 1 87 ? 0.442 0.848 -6.989 1.00 94.88 87 ARG A CA 1
ATOM 687 C C . ARG A 1 87 ? 1.793 1.133 -6.354 1.00 94.88 87 ARG A C 1
ATOM 689 O O . ARG A 1 87 ? 1.914 2.063 -5.562 1.00 94.88 87 ARG A O 1
ATOM 696 N N . VAL A 1 88 ? 2.807 0.384 -6.763 1.00 95.38 88 VAL A N 1
ATOM 697 C CA . VAL A 1 88 ? 4.210 0.672 -6.453 1.00 95.38 88 VAL A CA 1
ATOM 698 C C . VAL A 1 88 ? 4.823 1.373 -7.658 1.00 95.38 88 VAL A C 1
ATOM 700 O O . VAL A 1 88 ? 4.829 0.825 -8.761 1.00 95.38 88 VAL A O 1
ATOM 703 N N . TYR A 1 89 ? 5.329 2.583 -7.446 1.00 94.81 89 TYR A N 1
ATOM 704 C CA . TYR A 1 89 ? 5.909 3.443 -8.474 1.00 94.81 89 TYR A CA 1
ATOM 705 C C . TYR A 1 89 ? 7.395 3.678 -8.215 1.00 94.81 89 TYR A C 1
ATOM 707 O O . TYR A 1 89 ? 7.801 3.908 -7.079 1.00 94.81 89 TYR A O 1
ATOM 715 N N . THR A 1 90 ? 8.211 3.691 -9.266 1.00 95.38 90 THR A N 1
ATOM 716 C CA . THR A 1 90 ? 9.602 4.148 -9.188 1.00 95.38 90 THR A CA 1
ATOM 717 C C . THR A 1 90 ? 10.049 4.817 -10.481 1.00 95.38 90 THR A C 1
ATOM 719 O O . THR A 1 90 ? 9.691 4.398 -11.580 1.00 95.38 90 THR A O 1
ATOM 722 N N . ARG A 1 91 ? 10.877 5.862 -10.363 1.00 92.06 91 ARG A N 1
ATOM 723 C CA . ARG A 1 91 ? 11.519 6.513 -11.517 1.00 92.06 91 ARG A CA 1
ATOM 724 C C . ARG A 1 91 ? 12.941 6.010 -11.768 1.00 92.06 91 ARG A C 1
ATOM 726 O O . ARG A 1 91 ? 13.328 5.899 -12.926 1.00 92.06 91 ARG A O 1
ATOM 733 N N . SER A 1 92 ? 13.708 5.755 -10.708 1.00 90.81 92 SER A N 1
ATOM 734 C CA . SER A 1 92 ? 15.131 5.382 -1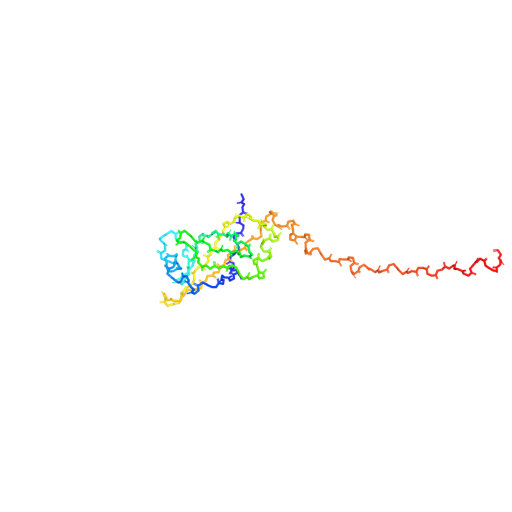0.774 1.00 90.81 92 SER A CA 1
ATOM 735 C C . SER A 1 92 ? 15.403 3.909 -10.465 1.00 90.81 92 SER A C 1
ATOM 737 O O . SER A 1 92 ? 16.492 3.424 -10.743 1.00 90.81 92 SER A O 1
ATOM 739 N N . GLY A 1 93 ? 14.446 3.194 -9.865 1.00 87.75 93 GLY A N 1
ATOM 740 C CA . GLY A 1 93 ? 14.665 1.862 -9.294 1.00 87.75 93 GLY A CA 1
ATOM 741 C C . GLY A 1 93 ? 15.320 1.870 -7.905 1.00 87.75 93 GLY A C 1
ATOM 742 O O . GLY A 1 93 ? 15.545 0.799 -7.335 1.00 87.75 93 GLY A O 1
ATOM 743 N N . GLU A 1 94 ? 15.607 3.054 -7.354 1.00 88.44 94 GLU A N 1
ATOM 744 C CA . GLU A 1 94 ? 16.204 3.232 -6.022 1.00 88.44 94 GLU A CA 1
ATOM 745 C C . GLU A 1 94 ? 15.203 3.770 -5.000 1.00 88.44 94 GLU A C 1
ATOM 747 O O . GLU A 1 94 ? 15.206 3.335 -3.852 1.00 88.44 94 GLU A O 1
ATOM 752 N N . ILE A 1 95 ? 14.324 4.681 -5.424 1.00 90.44 95 ILE A N 1
ATOM 753 C CA . ILE A 1 95 ? 13.275 5.274 -4.588 1.00 90.44 95 ILE A CA 1
ATOM 754 C C . ILE A 1 95 ? 11.923 4.785 -5.090 1.00 90.44 95 ILE A C 1
ATOM 756 O O . ILE A 1 95 ? 11.678 4.762 -6.301 1.00 90.44 95 ILE A O 1
ATOM 760 N N . PHE A 1 96 ? 11.054 4.404 -4.160 1.00 94.31 96 PHE A N 1
ATOM 761 C CA . PHE A 1 96 ? 9.740 3.854 -4.455 1.00 94.31 96 PHE A CA 1
ATOM 762 C C . PHE A 1 96 ? 8.666 4.657 -3.728 1.00 94.31 96 PHE A C 1
ATOM 764 O O . PHE A 1 96 ? 8.840 4.976 -2.558 1.00 94.31 96 PHE A O 1
ATOM 771 N N . GLY A 1 97 ? 7.575 4.953 -4.431 1.00 93.88 97 GLY A N 1
ATOM 772 C CA . GLY A 1 97 ? 6.326 5.441 -3.851 1.00 93.88 97 GLY A CA 1
ATOM 773 C C . GLY A 1 97 ? 5.277 4.332 -3.859 1.00 93.88 97 GLY A C 1
ATOM 774 O O . GLY A 1 97 ? 5.317 3.446 -4.721 1.00 93.88 97 GLY A O 1
ATOM 775 N N . ALA A 1 98 ? 4.341 4.379 -2.915 1.00 94.50 98 ALA A N 1
ATOM 776 C CA . ALA A 1 98 ? 3.266 3.402 -2.794 1.00 94.50 98 ALA A CA 1
ATOM 777 C C . ALA A 1 98 ? 1.913 4.097 -2.593 1.00 94.50 98 ALA A C 1
ATOM 779 O O . ALA A 1 98 ? 1.776 4.983 -1.753 1.00 94.50 98 ALA A O 1
ATOM 780 N N . TYR A 1 99 ? 0.914 3.670 -3.366 1.00 93.50 99 TYR A N 1
ATOM 781 C CA . TYR A 1 99 ? -0.416 4.276 -3.390 1.00 93.50 99 TYR A CA 1
ATOM 782 C C . TYR A 1 99 ? -1.499 3.197 -3.395 1.00 93.50 99 TYR A C 1
ATOM 784 O O . TYR A 1 99 ? -1.387 2.212 -4.118 1.00 93.50 99 TYR A O 1
ATOM 792 N N . LEU A 1 100 ? -2.561 3.341 -2.610 1.00 89.94 100 LEU A N 1
ATOM 793 C CA . LEU A 1 100 ? -3.625 2.352 -2.461 1.00 89.94 100 LEU A CA 1
ATOM 794 C C . LEU A 1 100 ? -4.855 2.717 -3.286 1.00 89.94 100 LEU A C 1
ATOM 796 O O . LEU A 1 100 ? -5.332 3.851 -3.286 1.00 89.94 100 LEU A O 1
ATOM 800 N N . SER A 1 101 ? -5.434 1.703 -3.921 1.00 85.38 101 SER A N 1
ATOM 801 C CA . SER A 1 101 ? -6.761 1.762 -4.527 1.00 85.38 101 SER A CA 1
ATOM 802 C C . SER A 1 101 ? -7.822 1.448 -3.468 1.00 85.38 101 SER A C 1
ATOM 804 O O . SER A 1 101 ? -8.489 0.410 -3.508 1.00 85.38 101 SER A O 1
ATOM 806 N N . LEU A 1 102 ? -7.990 2.332 -2.482 1.00 74.81 102 LEU A N 1
ATOM 807 C CA . LEU A 1 102 ? -9.088 2.182 -1.529 1.00 74.81 102 LEU A CA 1
ATOM 808 C C . LEU A 1 102 ? -10.422 2.375 -2.252 1.00 74.81 102 LEU A C 1
ATOM 810 O O . LEU A 1 102 ? -10.677 3.398 -2.886 1.00 74.81 102 LEU A O 1
ATOM 814 N N . THR A 1 103 ? -11.260 1.347 -2.174 1.00 66.69 103 THR A N 1
ATOM 815 C CA . THR A 1 103 ? -12.597 1.344 -2.758 1.00 66.69 103 THR A CA 1
ATOM 816 C C . THR A 1 103 ? -13.607 1.230 -1.631 1.00 66.69 103 THR A C 1
ATOM 818 O O . THR A 1 103 ? -13.466 0.383 -0.748 1.00 66.69 103 THR A O 1
ATOM 821 N N . ILE A 1 104 ? -14.632 2.077 -1.668 1.00 62.78 104 ILE A N 1
ATOM 822 C CA . ILE A 1 104 ? -15.789 1.962 -0.784 1.00 62.78 104 ILE A CA 1
ATOM 823 C C . ILE A 1 104 ? -16.547 0.690 -1.169 1.00 62.78 104 ILE A C 1
ATOM 825 O O . ILE A 1 104 ? -16.935 0.518 -2.321 1.00 62.78 104 ILE A O 1
ATOM 829 N N . THR A 1 105 ? -16.747 -0.208 -0.211 1.00 64.81 105 THR A N 1
ATOM 830 C CA . THR A 1 105 ? -17.529 -1.432 -0.429 1.00 64.81 105 THR A CA 1
ATOM 831 C C . THR A 1 105 ? -18.970 -1.207 0.014 1.00 64.81 105 THR A C 1
ATOM 833 O O . THR A 1 105 ? -19.243 -0.305 0.805 1.00 64.81 105 THR A O 1
ATOM 836 N N . GLU A 1 106 ? -19.907 -2.049 -0.427 1.00 58.09 106 GLU A N 1
ATOM 837 C CA . GLU A 1 106 ? -21.296 -2.016 0.066 1.00 58.09 106 GLU A CA 1
ATOM 838 C C . GLU A 1 106 ? -21.371 -2.098 1.601 1.00 58.09 106 GLU A C 1
ATOM 840 O O . GLU A 1 106 ? -22.223 -1.467 2.224 1.00 58.09 106 GLU A O 1
ATOM 845 N N . HIS A 1 107 ? -20.421 -2.804 2.228 1.00 63.59 107 HIS A N 1
ATOM 846 C CA . HIS A 1 107 ? -20.337 -2.917 3.682 1.00 63.59 107 HIS A CA 1
ATOM 847 C C . HIS A 1 107 ? -20.075 -1.568 4.373 1.00 63.59 107 HIS A C 1
ATOM 849 O O . HIS A 1 107 ? -20.586 -1.316 5.467 1.00 63.59 107 HIS A O 1
ATOM 855 N N . THR A 1 108 ? -19.314 -0.682 3.729 1.00 62.97 108 THR A N 1
ATOM 856 C CA . THR A 1 108 ? -19.013 0.657 4.248 1.00 62.97 108 THR A CA 1
ATOM 857 C C . THR A 1 108 ? -19.893 1.753 3.673 1.00 62.97 108 THR A C 1
ATOM 859 O O . THR A 1 108 ? -20.011 2.801 4.307 1.00 62.97 108 THR A O 1
ATOM 862 N N . ALA A 1 109 ? -20.584 1.501 2.559 1.00 62.53 109 ALA A N 1
ATOM 863 C CA . ALA A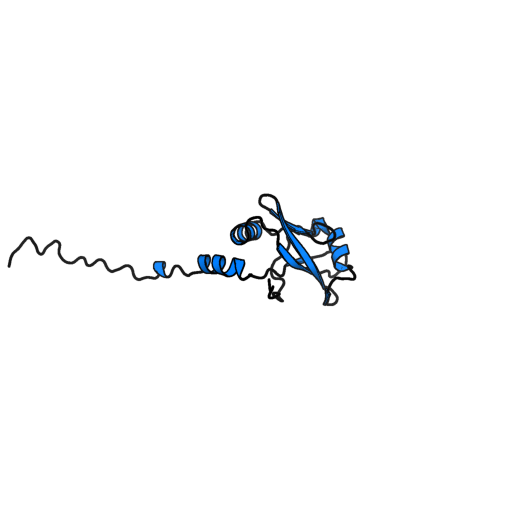 1 109 ? -21.500 2.446 1.930 1.00 62.53 109 ALA A CA 1
ATOM 864 C C . ALA A 1 109 ? -22.572 2.947 2.909 1.00 62.53 109 ALA A C 1
ATOM 866 O O . ALA A 1 109 ? -22.739 4.152 3.051 1.00 62.53 109 ALA A O 1
ATOM 867 N N . ASN A 1 110 ? -23.219 2.060 3.671 1.00 62.81 110 ASN A N 1
ATOM 868 C CA . ASN A 1 110 ? -24.255 2.466 4.632 1.00 62.81 110 ASN A CA 1
ATOM 869 C C . ASN A 1 110 ? -23.706 3.347 5.768 1.00 62.81 110 ASN A C 1
ATOM 871 O O . ASN A 1 110 ? -24.338 4.329 6.150 1.00 62.81 110 ASN A O 1
ATOM 875 N N . LYS A 1 111 ? -22.509 3.035 6.284 1.00 64.06 111 LYS A N 1
ATOM 876 C CA . LYS A 1 111 ? -21.855 3.830 7.342 1.00 64.06 111 LYS A CA 1
ATOM 877 C C . LYS A 1 111 ? -21.396 5.197 6.828 1.00 64.06 111 LYS A C 1
ATOM 879 O O . LYS A 1 111 ? -21.489 6.190 7.543 1.00 64.06 111 LYS A O 1
ATOM 884 N N . LEU A 1 112 ? -20.916 5.246 5.588 1.00 61.56 112 LEU A N 1
ATOM 885 C CA . LEU A 1 112 ? -20.514 6.478 4.914 1.00 61.56 112 LEU A CA 1
ATOM 886 C C . LEU A 1 112 ? -21.704 7.365 4.590 1.00 61.56 112 LEU A C 1
ATOM 888 O O . LEU A 1 112 ? -21.648 8.563 4.840 1.00 61.56 112 LEU A O 1
ATOM 892 N N . LEU A 1 113 ? -22.784 6.786 4.067 1.00 62.69 113 LEU A N 1
ATOM 893 C CA . LEU A 1 113 ? -24.027 7.503 3.818 1.00 62.69 113 LEU A CA 1
ATOM 894 C C . LEU A 1 113 ? -24.580 8.073 5.123 1.00 62.69 113 LEU A C 1
ATOM 896 O O . LEU A 1 113 ? -24.915 9.246 5.152 1.00 62.69 113 LEU A O 1
ATOM 900 N N . ALA A 1 114 ? -24.567 7.312 6.222 1.00 62.25 114 ALA A N 1
ATOM 901 C CA . ALA A 1 114 ? -24.991 7.818 7.528 1.00 62.25 114 ALA A CA 1
ATOM 902 C C . ALA A 1 114 ? -24.174 9.034 8.012 1.00 62.25 114 ALA A C 1
ATOM 904 O O . ALA A 1 114 ? -24.740 9.940 8.614 1.00 62.25 114 ALA A O 1
ATOM 905 N N . LYS A 1 115 ? -22.864 9.080 7.728 1.00 59.59 115 LYS A N 1
ATOM 906 C CA . LYS A 1 115 ? -21.993 10.223 8.065 1.00 59.59 115 LYS A CA 1
ATOM 907 C C . LYS A 1 115 ? -22.134 11.411 7.108 1.00 59.59 115 LYS A C 1
ATOM 909 O O . LYS A 1 115 ? -21.970 12.548 7.534 1.00 59.59 115 LYS A O 1
ATOM 914 N N . ASN A 1 116 ? -22.393 11.143 5.829 1.00 56.09 116 ASN A N 1
ATOM 915 C CA . ASN A 1 116 ? -22.488 12.147 4.767 1.00 56.09 116 ASN A CA 1
ATOM 916 C C . ASN A 1 116 ? -23.921 12.622 4.504 1.00 56.09 116 ASN A C 1
ATOM 918 O O . ASN A 1 116 ? -24.120 13.464 3.627 1.00 56.09 116 ASN A O 1
ATOM 922 N N . LEU A 1 117 ? -24.921 12.095 5.221 1.00 48.75 117 LEU A N 1
ATOM 923 C CA . LEU A 1 117 ? -26.256 12.676 5.217 1.00 48.75 117 LEU A CA 1
ATOM 924 C C . LEU A 1 117 ? -26.091 14.147 5.614 1.00 48.75 117 LEU A C 1
ATOM 926 O O . LEU A 1 117 ? -25.560 14.426 6.693 1.00 48.75 117 LEU A O 1
ATOM 930 N N . PRO A 1 118 ? -26.483 15.100 4.751 1.00 51.41 118 PRO A N 1
ATOM 931 C CA . PRO A 1 118 ? -26.446 16.492 5.137 1.00 51.41 118 PRO A CA 1
ATOM 932 C C . PRO A 1 118 ? -27.276 16.615 6.410 1.00 51.41 118 PRO A C 1
ATOM 934 O O . PRO A 1 118 ? -28.371 16.053 6.491 1.00 51.41 118 PRO A O 1
ATOM 937 N N . ASN A 1 119 ? -26.767 17.368 7.384 1.00 54.12 119 ASN A N 1
ATOM 938 C CA . ASN A 1 119 ? -27.562 17.955 8.456 1.00 54.12 119 ASN A CA 1
ATOM 939 C C . ASN A 1 119 ? -28.620 18.875 7.815 1.00 54.12 119 ASN A C 1
ATOM 941 O O . ASN A 1 119 ? -28.571 20.093 7.952 1.00 54.12 119 ASN A O 1
ATOM 945 N N . HIS A 1 120 ? -29.567 18.319 7.061 1.00 49.25 120 HIS A N 1
ATOM 946 C CA . HIS A 1 120 ? -30.670 19.046 6.452 1.00 49.25 120 HIS A CA 1
ATOM 947 C C . HIS A 1 120 ? -31.538 19.663 7.554 1.00 49.25 120 HIS A C 1
ATOM 949 O O . HIS A 1 120 ? -32.179 20.682 7.326 1.00 49.25 120 HIS A O 1
ATOM 955 N N . GLU A 1 121 ? -31.462 19.107 8.768 1.00 52.97 121 GLU A N 1
ATOM 956 C CA . GLU A 1 121 ? -31.994 19.668 10.009 1.00 52.97 121 GLU A CA 1
ATOM 957 C C . GLU A 1 121 ? -31.334 20.997 10.416 1.00 52.97 121 GLU A C 1
ATOM 959 O O . GLU A 1 121 ? -32.011 21.861 10.963 1.00 52.97 121 GLU A O 1
ATOM 964 N N . ALA A 1 122 ? -30.052 21.230 10.098 1.00 56.91 122 ALA A N 1
ATOM 965 C CA . ALA A 1 122 ? -29.388 22.517 10.349 1.00 56.91 122 ALA A CA 1
ATOM 966 C C . ALA A 1 122 ? -29.845 23.622 9.375 1.00 56.91 122 ALA A C 1
ATOM 968 O O . ALA A 1 122 ? -29.707 24.807 9.677 1.00 56.91 122 ALA A O 1
ATOM 969 N N . PHE A 1 123 ? -30.416 23.233 8.230 1.00 57.53 123 PHE A N 1
ATOM 970 C CA . PHE A 1 123 ? -31.035 24.129 7.247 1.00 57.53 123 PHE A CA 1
ATOM 971 C C . PHE A 1 123 ? -32.567 24.090 7.281 1.00 57.53 123 PHE A C 1
ATOM 973 O O . PHE A 1 123 ? -33.215 24.838 6.544 1.00 57.53 123 PHE A O 1
ATOM 980 N N . ALA A 1 124 ? -33.167 23.254 8.133 1.00 58.28 124 ALA A N 1
ATOM 981 C CA . ALA A 1 124 ? -34.591 23.316 8.397 1.00 58.28 124 ALA A CA 1
ATOM 982 C C . ALA A 1 124 ? -34.868 24.674 9.047 1.00 58.28 124 ALA A C 1
ATOM 984 O O . ALA A 1 124 ? -34.273 25.024 10.069 1.00 58.28 124 ALA A O 1
ATOM 985 N N . GLN A 1 125 ? -35.737 25.480 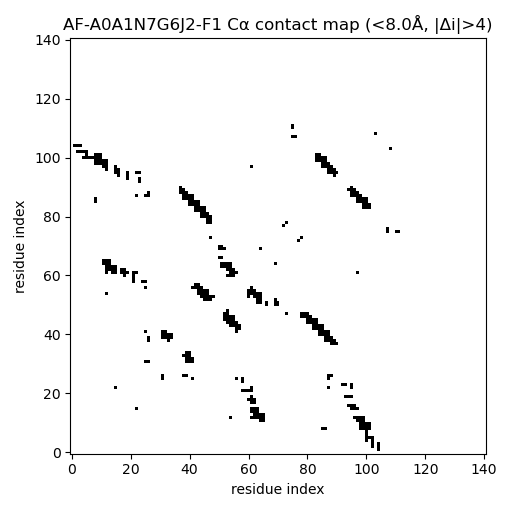8.428 1.00 54.72 125 GLN A N 1
ATOM 986 C CA . GLN A 1 125 ? -36.173 26.737 9.025 1.00 54.72 125 GLN A CA 1
ATOM 987 C C . GLN A 1 125 ? -36.680 26.426 10.434 1.00 54.72 125 GLN A C 1
ATOM 989 O O . GLN A 1 125 ? -37.662 25.698 10.582 1.00 54.72 125 GLN A O 1
ATOM 994 N N . LYS A 1 126 ? -36.002 26.955 11.467 1.00 59.62 126 LYS A N 1
ATOM 995 C CA . LYS A 1 126 ? -36.511 26.894 12.842 1.00 59.62 126 LYS A CA 1
ATOM 996 C C . LYS A 1 126 ? -37.979 27.320 12.786 1.00 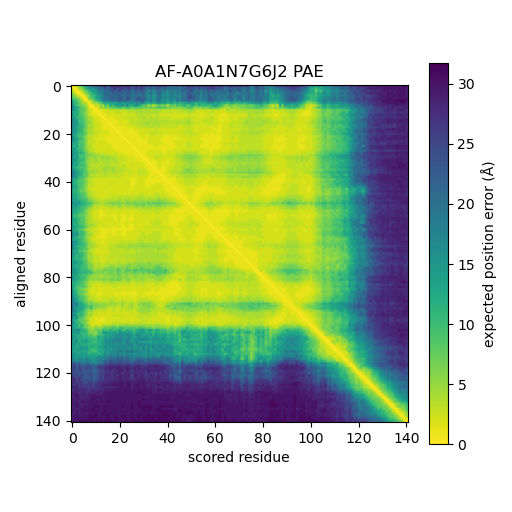59.62 126 LYS A C 1
ATOM 998 O O . LYS A 1 126 ? -38.236 28.390 12.219 1.00 59.62 126 LYS A O 1
ATOM 1003 N N . PRO A 1 127 ? -38.931 26.534 13.322 1.00 57.31 127 PRO A N 1
ATOM 1004 C CA . PRO A 1 127 ? -40.317 26.964 13.351 1.00 57.31 127 PRO A CA 1
ATOM 1005 C C . PRO A 1 127 ? -40.338 28.338 14.015 1.00 57.31 127 PRO A C 1
ATOM 1007 O O . PRO A 1 127 ? -39.836 28.500 15.132 1.00 57.31 127 PRO A O 1
ATOM 1010 N N . LYS A 1 128 ? -40.812 29.356 13.281 1.00 55.75 128 LYS A N 1
ATOM 1011 C CA . LYS A 1 128 ? -41.024 30.693 13.838 1.00 55.75 128 LYS A CA 1
ATOM 1012 C C . LYS A 1 128 ? -41.892 30.473 15.061 1.00 55.75 128 LYS A C 1
ATOM 1014 O O . LYS A 1 128 ? -43.022 30.016 14.922 1.00 55.75 128 LYS A O 1
ATOM 1019 N N . SER A 1 129 ? -41.343 30.735 16.243 1.00 52.75 129 SER A N 1
ATOM 1020 C CA . SER A 1 129 ? -42.124 30.701 17.464 1.00 52.75 129 SER A CA 1
ATOM 1021 C C . SER A 1 129 ? -43.316 31.620 17.247 1.00 52.75 129 SER A C 1
ATOM 1023 O O . SER A 1 129 ? -43.170 32.834 17.083 1.00 52.75 129 SER A O 1
ATOM 1025 N N . GLU A 1 130 ? -44.507 31.034 17.175 1.00 52.44 130 GLU A N 1
ATOM 1026 C CA . GLU A 1 130 ? -45.740 31.792 17.227 1.00 52.44 130 GLU A CA 1
ATOM 1027 C C . GLU A 1 130 ? -45.830 32.370 18.638 1.00 52.44 130 GLU A C 1
ATOM 1029 O O . GLU A 1 130 ? -46.453 31.823 19.542 1.00 52.44 130 GLU A O 1
ATOM 1034 N N . LYS A 1 131 ? -45.173 33.514 18.852 1.00 53.31 131 LYS A N 1
ATOM 1035 C CA . LYS A 1 131 ? -45.542 34.442 19.916 1.00 53.31 131 LYS A CA 1
ATOM 1036 C C . LYS A 1 131 ? -46.903 35.031 19.547 1.00 53.31 131 LYS A C 1
ATOM 1038 O O . LYS A 1 131 ? -47.005 36.178 19.125 1.00 53.31 131 LYS A O 1
ATOM 1043 N N . LYS A 1 132 ? -47.955 34.233 19.695 1.00 48.28 132 LYS A N 1
ATOM 1044 C CA . LYS A 1 132 ? -49.332 34.708 19.758 1.00 48.28 132 LYS A CA 1
ATOM 1045 C C . LYS A 1 132 ? -49.959 34.179 21.038 1.00 48.28 132 LYS A C 1
ATOM 1047 O O . LYS A 1 132 ? -50.190 32.988 21.183 1.00 48.28 132 LYS A O 1
ATOM 1052 N N . GLY A 1 133 ? -50.252 35.108 21.947 1.00 48.81 133 GLY A N 1
ATOM 1053 C CA . GLY A 1 133 ? -51.378 34.931 22.859 1.00 48.81 133 GLY A CA 1
ATOM 1054 C C . GLY A 1 133 ? -51.091 34.750 24.347 1.00 48.81 133 GLY A C 1
ATOM 1055 O O . GLY A 1 133 ? -51.872 34.071 24.993 1.00 48.81 133 GLY A O 1
ATOM 1056 N N . PHE A 1 134 ? -50.067 35.381 24.936 1.00 52.97 134 PHE A N 1
ATOM 1057 C CA . PHE A 1 134 ? -50.045 35.535 26.408 1.00 52.97 134 PHE A CA 1
ATOM 1058 C C . PHE A 1 134 ? -50.852 36.757 26.901 1.00 52.97 134 PHE A C 1
ATOM 1060 O O . PHE A 1 134 ? -51.167 36.853 28.079 1.00 52.97 134 PHE A O 1
ATOM 1067 N N . PHE A 1 135 ? -51.253 37.669 26.005 1.00 51.69 135 PHE A N 1
ATOM 1068 C CA . PHE A 1 135 ? -52.024 38.877 26.353 1.00 51.69 135 PHE A CA 1
ATOM 1069 C C . PHE A 1 135 ? -53.529 38.808 26.033 1.00 51.69 135 PHE A C 1
ATOM 1071 O O . PHE A 1 135 ? -54.257 39.734 26.368 1.00 51.69 135 PHE A O 1
ATOM 1078 N N . ALA A 1 136 ? -54.033 37.712 25.453 1.00 50.16 136 ALA A N 1
ATOM 1079 C CA . ALA A 1 136 ? -55.455 37.567 25.103 1.00 50.16 136 ALA A CA 1
ATOM 1080 C C . ALA A 1 136 ? -56.312 36.913 26.210 1.00 50.16 136 ALA A C 1
ATOM 1082 O O . ALA A 1 136 ? -57.410 36.439 25.946 1.00 50.16 136 ALA A O 1
ATOM 1083 N N . ARG A 1 137 ? -55.813 36.857 27.454 1.00 50.50 137 ARG A N 1
ATOM 1084 C CA . ARG A 1 137 ? -56.544 36.296 28.609 1.00 50.50 137 ARG A CA 1
ATOM 1085 C C . ARG A 1 137 ? -56.751 37.284 29.763 1.00 50.50 137 ARG A C 1
ATOM 1087 O O . ARG A 1 137 ? -57.173 36.862 30.833 1.00 50.50 137 ARG A O 1
ATOM 1094 N N . LEU A 1 138 ? -56.464 38.575 29.555 1.00 52.38 138 LEU A N 1
ATOM 1095 C CA . LEU A 1 138 ? -56.550 39.601 30.607 1.00 52.38 138 LEU A CA 1
ATOM 1096 C C . LEU A 1 138 ? -57.434 40.817 30.293 1.00 52.38 138 LEU A C 1
ATOM 1098 O O . LEU A 1 138 ? -57.665 41.611 31.195 1.00 52.38 138 LEU A O 1
ATOM 1102 N N . PHE A 1 139 ? -58.004 40.934 29.091 1.00 54.22 139 PHE A N 1
ATOM 1103 C CA . PHE A 1 139 ? -59.089 41.883 28.815 1.00 54.22 139 PHE A CA 1
ATOM 1104 C C . PHE A 1 139 ? -60.107 41.213 27.890 1.00 54.22 139 PHE A C 1
ATOM 1106 O O . PHE A 1 139 ? -59.769 40.830 26.773 1.00 54.22 139 PHE A O 1
ATOM 1113 N N . GLY A 1 140 ? -61.305 40.974 28.425 1.00 47.06 140 GLY A N 1
ATOM 1114 C CA . GLY A 1 140 ? -62.338 40.144 27.816 1.00 47.06 140 GLY A CA 1
ATOM 1115 C C . GLY A 1 140 ? -63.023 40.752 26.597 1.00 47.06 140 GLY A C 1
ATOM 1116 O O . GLY A 1 140 ? -63.239 41.960 26.546 1.00 47.06 140 GLY A O 1
ATOM 1117 N N . VAL A 1 141 ? -63.381 39.866 25.665 1.00 39.44 141 VAL A N 1
ATOM 1118 C CA . VAL A 1 141 ? -64.748 39.554 25.206 1.00 39.44 141 VAL A CA 1
ATOM 1119 C C . VAL A 1 141 ? -64.778 38.054 24.923 1.00 39.44 141 VAL A C 1
ATOM 1121 O O . VAL A 1 141 ? -63.759 37.554 24.394 1.00 39.44 141 VAL A O 1
#

Radius of gyration: 24.99 Å; Cα contacts (8 Å, |Δi|>4): 221; chains: 1; bounding box: 81×54×48 Å

pLDDT: mean 78.98, std 18.64, range [28.89, 97.38]

Sequence (141 aa):
MAHIANRGYPQEVFGESYYTRTLKRCYNDPTAERIDARSVAVPVLLKCKGDKVQVVSTYGQIGELPNEDAQYYRELYGSAEHTTMCRVYTRSGEIFGAYLSLTITEHTANKLLAKNLPNHEAFAQKPKSEKKGFFARLFGV

Mean predicted aligned error: 12.03 Å

Foldseek 3Di:
DDFPQDPCLAFWFPPLQVVLVLLLCQQPPPPWDDPDPFKTKFKWKFADDPQWTFTAGPSGTRGTGDSVVSNVCCVQPPRDMDIWIKMWGDDPSRDITIGTRDGQDPSRVVVVCVVPVPCVVVVPPDPPPPPPDPPQPPDDD

Organism: NCBI:txid1122245

Secondary structure (DSSP, 8-state):
------TT--EEPBTGGGGHHHHHHHHT-TTSEEEETTEEEEEEEEEEETTEEEEEETTEEEEE--HHHHHHHHHHHTT--EEEEEEEEESSSSSEEEEE-----HHHHHHHHHHHS--GGGSS---------SSTTSS--